Protein AF-A0A2N2WV19-F1 (afdb_monomer_lite)

Structure (mmCIF, N/CA/C/O backbone):
data_AF-A0A2N2WV19-F1
#
_entry.id   AF-A0A2N2WV19-F1
#
loop_
_atom_site.group_PDB
_atom_site.id
_atom_site.type_symbol
_atom_site.label_atom_id
_atom_site.label_alt_id
_atom_site.label_comp_id
_atom_site.label_asym_id
_atom_site.label_entity_id
_atom_site.label_seq_id
_atom_site.pdbx_PDB_ins_code
_atom_site.Cartn_x
_atom_site.Cartn_y
_atom_site.Cartn_z
_atom_site.occupancy
_atom_site.B_iso_or_equiv
_atom_site.auth_seq_id
_atom_site.auth_comp_id
_atom_site.auth_asym_id
_atom_site.auth_atom_id
_atom_site.pdbx_PDB_model_num
ATOM 1 N N . MET A 1 1 ? -31.630 -4.908 16.788 1.00 48.66 1 MET A N 1
ATOM 2 C CA . MET A 1 1 ? -31.833 -4.414 15.401 1.00 48.66 1 MET A CA 1
ATOM 3 C C . MET A 1 1 ? -30.632 -3.624 14.877 1.00 48.66 1 MET A C 1
ATOM 5 O O . MET A 1 1 ? -30.189 -3.894 13.772 1.00 48.66 1 MET A O 1
ATOM 9 N N . ILE A 1 2 ? -30.053 -2.742 15.698 1.00 48.59 2 ILE A N 1
ATOM 10 C CA . ILE A 1 2 ? -28.859 -1.924 15.419 1.00 48.59 2 ILE A CA 1
ATOM 11 C C . ILE A 1 2 ? -27.688 -2.784 14.890 1.00 48.59 2 ILE A C 1
ATOM 13 O O . ILE A 1 2 ? -27.324 -2.622 13.733 1.00 48.59 2 ILE A O 1
ATOM 17 N N . ALA A 1 3 ? -27.199 -3.791 15.627 1.00 48.53 3 ALA A N 1
ATOM 18 C CA . ALA A 1 3 ? -26.033 -4.616 15.247 1.00 48.53 3 ALA A CA 1
ATOM 19 C C . ALA A 1 3 ? -26.059 -5.240 13.825 1.00 48.53 3 ALA A C 1
ATOM 21 O O . ALA A 1 3 ? -25.035 -5.237 13.140 1.00 48.53 3 ALA A O 1
ATOM 22 N N . LYS A 1 4 ? -27.224 -5.702 13.337 1.00 50.09 4 LYS A N 1
ATOM 23 C CA . LYS A 1 4 ? -27.374 -6.300 11.990 1.00 50.09 4 LYS A CA 1
ATOM 24 C C . LYS A 1 4 ? -27.098 -5.298 10.864 1.00 50.09 4 LYS A C 1
ATOM 26 O O . LYS A 1 4 ? -26.555 -5.671 9.829 1.00 50.09 4 LYS A O 1
ATOM 31 N N . THR A 1 5 ? -27.434 -4.026 11.066 1.00 57.31 5 THR A N 1
ATOM 32 C CA . THR A 1 5 ? -27.212 -2.965 10.074 1.00 57.31 5 THR A CA 1
ATOM 33 C C . THR A 1 5 ? -25.723 -2.634 9.927 1.00 57.31 5 THR A C 1
ATOM 35 O O . THR A 1 5 ? -25.271 -2.335 8.825 1.00 57.31 5 THR A O 1
ATOM 38 N N . TYR A 1 6 ? -24.936 -2.737 11.004 1.00 54.69 6 TYR A N 1
ATOM 39 C CA . TYR A 1 6 ? -23.496 -2.432 10.980 1.00 54.69 6 TYR A CA 1
ATOM 40 C C . TYR A 1 6 ? -22.671 -3.556 10.379 1.00 54.69 6 TYR A C 1
ATOM 42 O O . TYR A 1 6 ? -21.766 -3.274 9.600 1.00 54.69 6 TYR A O 1
ATOM 50 N N . GLN A 1 7 ? -23.020 -4.810 10.674 1.00 57.91 7 GLN A N 1
ATOM 51 C CA . GLN A 1 7 ? -22.410 -5.956 10.008 1.00 57.91 7 GLN A CA 1
ATOM 52 C C . GLN A 1 7 ? -22.615 -5.847 8.492 1.00 57.91 7 GLN A C 1
ATOM 54 O O . GLN A 1 7 ? -21.654 -5.938 7.742 1.00 57.91 7 GLN A O 1
ATOM 59 N N . ARG A 1 8 ? -23.825 -5.477 8.047 1.00 63.06 8 ARG A N 1
ATOM 60 C CA . ARG A 1 8 ? -24.121 -5.204 6.631 1.00 63.06 8 ARG A CA 1
ATOM 61 C C . ARG A 1 8 ? -23.246 -4.106 6.018 1.00 63.06 8 ARG A C 1
ATOM 63 O O . ARG A 1 8 ? -22.812 -4.259 4.885 1.00 63.06 8 ARG A O 1
ATOM 70 N N . ARG A 1 9 ? -22.981 -3.013 6.746 1.00 64.69 9 ARG A N 1
ATOM 71 C CA . ARG A 1 9 ? -22.131 -1.902 6.271 1.00 64.69 9 ARG A CA 1
ATOM 72 C C . ARG A 1 9 ? -20.655 -2.288 6.195 1.00 64.69 9 ARG A C 1
ATOM 74 O O . ARG A 1 9 ? -20.008 -1.960 5.211 1.00 64.69 9 ARG A O 1
ATOM 81 N N . ALA A 1 10 ? -20.139 -2.994 7.199 1.00 59.91 10 ALA A N 1
ATOM 82 C CA . ALA A 1 10 ? -18.764 -3.488 7.191 1.00 59.91 10 ALA A CA 1
ATOM 83 C C . ALA A 1 10 ? -18.551 -4.514 6.070 1.00 59.91 10 ALA A C 1
ATOM 85 O O . ALA A 1 10 ? -17.578 -4.405 5.334 1.00 59.91 10 ALA A O 1
ATOM 86 N N . THR A 1 11 ? -19.496 -5.444 5.883 1.00 67.50 11 THR A N 1
ATOM 87 C CA . THR A 1 11 ? -19.479 -6.385 4.758 1.00 67.50 11 THR A CA 1
ATOM 88 C C . THR A 1 11 ? -19.551 -5.645 3.428 1.00 67.50 11 THR A C 1
ATOM 90 O O . THR A 1 11 ? -18.735 -5.924 2.570 1.00 67.50 11 THR A O 1
ATOM 93 N N . LEU A 1 12 ? -20.431 -4.648 3.271 1.00 70.38 12 LEU A N 1
ATOM 94 C CA . LEU A 1 12 ? -20.497 -3.831 2.052 1.00 70.38 12 LEU A CA 1
ATOM 95 C C . LEU A 1 12 ? -19.173 -3.131 1.739 1.00 70.38 12 LEU A C 1
ATOM 97 O O . LEU A 1 12 ? -18.757 -3.152 0.589 1.00 70.38 12 LEU A O 1
ATOM 101 N N . ILE A 1 13 ? -18.507 -2.546 2.740 1.00 72.50 13 ILE A N 1
ATOM 102 C CA . ILE A 1 13 ? -17.185 -1.928 2.562 1.00 72.50 13 ILE A CA 1
ATOM 103 C C . ILE A 1 13 ? -16.167 -2.986 2.132 1.00 72.50 13 ILE A C 1
ATOM 105 O O . ILE A 1 13 ? -15.448 -2.770 1.167 1.00 72.50 13 ILE A O 1
ATOM 109 N N . PHE A 1 14 ? -16.134 -4.143 2.796 1.00 70.19 14 PHE A N 1
ATOM 110 C CA . PHE A 1 14 ? -15.210 -5.226 2.451 1.00 70.19 14 PHE A CA 1
ATOM 111 C C . PHE A 1 14 ? -15.458 -5.775 1.040 1.00 70.19 14 PHE A C 1
ATOM 113 O O . PHE A 1 14 ? -14.514 -6.003 0.295 1.00 70.19 14 PHE A O 1
ATOM 120 N N . THR A 1 15 ? -16.722 -5.942 0.650 1.00 71.38 15 THR A N 1
ATOM 121 C CA . THR A 1 15 ? -17.120 -6.388 -0.688 1.00 71.38 15 THR A CA 1
ATOM 122 C C . THR A 1 15 ? -16.806 -5.334 -1.746 1.00 71.38 15 THR A C 1
ATOM 124 O O . THR A 1 15 ? -16.356 -5.693 -2.825 1.00 71.38 15 THR A O 1
ATOM 127 N N . LEU A 1 16 ? -16.983 -4.043 -1.445 1.00 77.00 16 LEU A N 1
ATOM 128 C CA . LEU A 1 16 ? -16.570 -2.949 -2.328 1.00 77.00 16 LEU A CA 1
ATOM 129 C C . LEU A 1 16 ? -15.055 -2.921 -2.506 1.00 77.00 16 LEU A C 1
ATOM 131 O O . LEU A 1 16 ? -14.587 -2.801 -3.627 1.00 77.00 16 LEU A O 1
ATOM 135 N N . LEU A 1 17 ? -14.294 -3.074 -1.424 1.00 71.00 17 LEU A N 1
ATOM 136 C CA . LEU A 1 17 ? -12.835 -3.105 -1.475 1.00 71.00 17 LEU A CA 1
ATOM 137 C C . LEU A 1 17 ? -12.318 -4.316 -2.252 1.00 71.00 17 LEU A C 1
ATOM 139 O O . LEU A 1 17 ? -11.493 -4.151 -3.142 1.00 71.00 17 LEU A O 1
ATOM 143 N N . ALA A 1 18 ? -12.851 -5.508 -1.980 1.00 70.38 18 ALA A N 1
ATOM 144 C CA . ALA A 1 18 ? -12.550 -6.703 -2.760 1.00 70.38 18 ALA A CA 1
ATOM 145 C C . ALA A 1 18 ? -12.960 -6.527 -4.230 1.00 70.38 18 ALA A C 1
ATOM 147 O O . ALA A 1 18 ? -12.224 -6.923 -5.123 1.00 70.38 18 ALA A O 1
ATOM 148 N N . GLY A 1 19 ? -14.099 -5.881 -4.489 1.00 72.62 19 GLY A N 1
ATOM 149 C CA . GLY A 1 19 ? -14.555 -5.540 -5.831 1.00 72.62 19 GLY A CA 1
ATOM 150 C C . GLY A 1 19 ? -13.617 -4.574 -6.552 1.00 72.62 19 GLY A C 1
ATOM 151 O O . GLY A 1 19 ? -13.365 -4.775 -7.728 1.00 72.62 19 GLY A O 1
ATOM 152 N N . VAL A 1 20 ? -13.056 -3.575 -5.863 1.00 73.44 20 VAL A N 1
ATOM 153 C CA . VAL A 1 20 ? -12.057 -2.650 -6.427 1.00 73.44 20 VAL A CA 1
ATOM 154 C C . VAL A 1 20 ? -10.748 -3.375 -6.729 1.00 73.44 20 VAL A C 1
ATOM 156 O O . VAL A 1 20 ? -10.194 -3.174 -7.804 1.00 73.44 20 VAL A O 1
ATOM 159 N N . VAL A 1 21 ? -10.280 -4.245 -5.828 1.00 69.06 21 VAL A N 1
ATOM 160 C CA . VAL A 1 21 ? -9.078 -5.071 -6.045 1.00 69.06 21 VAL A CA 1
ATOM 161 C C . VAL A 1 21 ? -9.272 -5.993 -7.247 1.00 69.06 21 VAL A C 1
ATOM 163 O O . VAL A 1 21 ? -8.461 -5.983 -8.166 1.00 69.06 21 VAL A O 1
ATOM 166 N N . LEU A 1 22 ? -10.384 -6.733 -7.293 1.00 67.94 22 LEU A N 1
ATOM 167 C CA . LEU A 1 22 ? -10.698 -7.634 -8.403 1.00 67.94 22 LEU A CA 1
ATOM 168 C C . LEU A 1 22 ? -10.914 -6.864 -9.710 1.00 67.94 22 LEU A C 1
ATOM 170 O O . LEU A 1 22 ? -10.405 -7.269 -10.748 1.00 67.94 22 LEU A O 1
ATOM 174 N N . TYR A 1 23 ? -11.628 -5.738 -9.676 1.00 71.75 23 TYR A N 1
ATOM 175 C CA . TYR A 1 23 ? -11.808 -4.884 -10.846 1.00 71.75 23 TYR A CA 1
ATOM 176 C C . TYR A 1 23 ? -10.461 -4.391 -11.373 1.00 71.75 23 TYR A C 1
ATOM 178 O O . TYR A 1 23 ? -10.196 -4.535 -12.557 1.00 71.75 23 TYR A O 1
ATOM 186 N N . ASN A 1 24 ? -9.571 -3.891 -10.516 1.00 65.94 24 ASN A N 1
ATOM 187 C CA . ASN A 1 24 ? -8.245 -3.469 -10.962 1.00 65.94 24 ASN A CA 1
ATOM 188 C C . ASN A 1 24 ? -7.419 -4.636 -11.512 1.00 65.94 24 ASN A C 1
ATOM 190 O O . ASN A 1 24 ? -6.811 -4.483 -12.565 1.00 65.94 24 ASN A O 1
ATOM 194 N N . HIS A 1 25 ? -7.459 -5.804 -10.865 1.00 64.06 25 HIS A N 1
ATOM 195 C CA . HIS A 1 25 ? -6.737 -6.993 -11.320 1.00 64.06 25 HIS A CA 1
ATOM 196 C C . HIS A 1 25 ? -7.201 -7.483 -12.704 1.00 64.06 25 HIS A C 1
ATOM 198 O O . HIS A 1 25 ? -6.380 -7.921 -13.505 1.00 64.06 25 HIS A O 1
ATOM 204 N N . PHE A 1 26 ? -8.502 -7.392 -13.013 1.00 63.09 26 PHE A N 1
ATOM 205 C CA . PHE A 1 26 ? -9.060 -7.919 -14.266 1.00 63.09 26 PHE A CA 1
ATOM 206 C C . PHE A 1 26 ? -9.277 -6.878 -15.376 1.00 63.09 26 PHE A C 1
ATOM 208 O O . PHE A 1 26 ? -9.245 -7.250 -16.546 1.00 63.09 26 PHE A O 1
ATOM 215 N N . PHE A 1 27 ? -9.523 -5.603 -15.054 1.00 60.81 27 PHE A N 1
ATOM 216 C CA . PHE A 1 27 ? -9.848 -4.567 -16.049 1.00 60.81 27 PHE A CA 1
ATOM 217 C C . PHE A 1 27 ? -8.674 -3.652 -16.414 1.00 60.81 27 PHE A C 1
ATOM 219 O O . PHE A 1 27 ? -8.654 -3.131 -17.528 1.00 60.81 27 PHE A O 1
ATOM 226 N N . PHE A 1 28 ? -7.688 -3.455 -15.534 1.00 60.88 28 PHE A N 1
ATOM 227 C CA . PHE A 1 28 ? -6.503 -2.641 -15.835 1.00 60.88 28 PHE A CA 1
ATOM 228 C C . PHE A 1 28 ? -5.345 -3.515 -16.337 1.00 60.88 28 PHE A C 1
ATOM 230 O O . PHE A 1 28 ? -4.281 -3.555 -15.738 1.00 60.88 28 PHE A O 1
ATOM 237 N N . ASN A 1 29 ? -5.569 -4.198 -17.461 1.00 54.22 29 ASN A N 1
ATOM 238 C CA . ASN A 1 29 ? -4.541 -4.867 -18.264 1.00 54.22 29 ASN A CA 1
ATOM 239 C C . ASN A 1 29 ? -4.801 -4.549 -19.752 1.00 54.22 29 ASN A C 1
ATOM 241 O O . ASN A 1 29 ? -5.344 -5.386 -20.476 1.00 54.22 29 ASN A O 1
ATOM 245 N N . PRO A 1 30 ? -4.519 -3.322 -20.230 1.00 56.25 30 PRO A N 1
ATOM 246 C CA . PRO A 1 30 ? -4.488 -3.056 -21.651 1.00 56.25 30 PRO A CA 1
ATOM 247 C C . PRO A 1 30 ? -3.442 -3.981 -22.287 1.00 56.25 30 PRO A C 1
ATOM 249 O O . PRO A 1 30 ? -2.423 -4.288 -21.659 1.00 56.25 30 PRO A O 1
ATOM 252 N N . PRO A 1 31 ? -3.693 -4.462 -23.513 1.00 55.47 31 PRO A N 1
ATOM 253 C CA . PRO A 1 31 ? -2.679 -5.192 -24.253 1.00 55.47 31 PRO A CA 1
ATOM 254 C C . PRO A 1 31 ? -1.418 -4.322 -24.358 1.00 55.47 31 PRO A C 1
ATOM 256 O O . PRO A 1 31 ? -1.553 -3.104 -24.514 1.00 55.47 31 PRO A O 1
ATOM 259 N N . PRO A 1 32 ? -0.219 -4.921 -24.258 1.00 54.75 32 PRO A N 1
ATOM 260 C CA . PRO A 1 32 ? 1.027 -4.173 -24.320 1.00 54.75 32 PRO A CA 1
ATOM 261 C C . PRO A 1 32 ? 1.045 -3.336 -25.599 1.00 54.75 32 PRO A C 1
ATOM 263 O O . PRO A 1 32 ? 0.813 -3.860 -26.694 1.00 54.75 32 PRO A O 1
ATOM 266 N N . GLU A 1 33 ? 1.276 -2.028 -25.465 1.00 59.94 33 GLU A N 1
ATOM 267 C CA . GLU A 1 33 ? 1.506 -1.192 -26.638 1.00 59.94 33 GLU A CA 1
ATOM 268 C C . GLU A 1 33 ? 2.755 -1.708 -27.369 1.00 59.94 33 GLU A C 1
ATOM 270 O O . GLU A 1 33 ? 3.712 -2.147 -26.716 1.00 59.94 33 GLU A O 1
ATOM 275 N N . PRO A 1 34 ? 2.768 -1.692 -28.715 1.00 54.00 34 PRO A N 1
ATOM 276 C CA . PRO A 1 34 ? 3.937 -2.092 -29.481 1.00 54.00 34 PRO A CA 1
ATOM 277 C C . PRO A 1 34 ? 5.098 -1.172 -29.108 1.00 54.00 34 PRO A C 1
ATOM 279 O O . PRO A 1 34 ? 5.164 -0.010 -29.507 1.00 54.00 34 PRO A O 1
ATOM 282 N N . SER A 1 35 ? 5.995 -1.706 -28.296 1.00 61.75 35 SER A N 1
ATOM 283 C CA . SER A 1 35 ? 7.161 -1.017 -27.781 1.00 61.75 35 SER A CA 1
ATOM 284 C C . SER A 1 35 ? 8.391 -1.449 -28.561 1.00 61.75 35 SER A C 1
ATOM 286 O O . SER A 1 35 ? 8.491 -2.577 -29.040 1.00 61.75 35 SER A O 1
ATOM 288 N N . ILE A 1 36 ? 9.327 -0.518 -28.729 1.00 62.09 36 ILE A N 1
ATOM 289 C CA . ILE A 1 36 ? 10.619 -0.818 -29.341 1.00 62.09 36 ILE A CA 1
ATOM 290 C C . ILE A 1 36 ? 11.403 -1.654 -28.319 1.00 62.09 36 ILE A C 1
ATOM 292 O O . ILE A 1 36 ? 11.592 -1.153 -27.205 1.00 62.09 36 ILE A O 1
ATOM 296 N N . PRO A 1 37 ? 11.833 -2.883 -28.659 1.00 63.41 37 PRO A N 1
ATOM 297 C CA . PRO A 1 37 ? 12.659 -3.691 -27.773 1.00 63.41 37 PRO A CA 1
ATOM 298 C C . PRO A 1 37 ? 13.971 -2.956 -27.487 1.00 63.41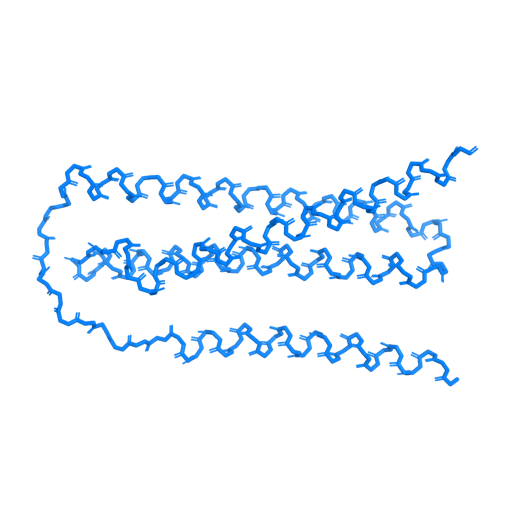 37 PRO A C 1
ATOM 300 O O . PRO A 1 37 ? 14.589 -2.372 -28.382 1.00 63.41 37 PRO A O 1
ATOM 303 N N . ILE A 1 38 ? 14.359 -2.933 -26.218 1.00 66.31 38 ILE A N 1
ATOM 304 C CA . ILE A 1 38 ? 15.532 -2.242 -25.703 1.00 66.31 38 ILE A CA 1
ATOM 305 C C . ILE A 1 38 ? 16.518 -3.309 -25.220 1.00 66.31 38 ILE A C 1
ATOM 307 O O . ILE A 1 38 ? 16.260 -3.984 -24.228 1.00 66.31 38 ILE A O 1
ATOM 311 N N . GLU A 1 39 ? 17.669 -3.422 -25.887 1.00 65.88 39 GLU A N 1
ATOM 312 C CA . GLU A 1 39 ? 18.741 -4.348 -25.481 1.00 65.88 39 GLU A CA 1
ATOM 313 C C . GLU A 1 39 ? 19.392 -3.938 -24.144 1.00 65.88 39 GLU A C 1
ATOM 315 O O . GLU A 1 39 ? 19.812 -4.794 -23.367 1.00 65.88 39 GLU A O 1
ATOM 320 N N . GLU A 1 40 ? 19.459 -2.632 -23.846 1.00 73.88 40 GLU A N 1
ATOM 321 C CA . GLU A 1 40 ? 20.020 -2.112 -22.595 1.00 73.88 40 GLU A CA 1
ATOM 322 C C . GLU A 1 40 ? 19.308 -0.832 -22.118 1.00 73.88 40 GLU A C 1
ATOM 324 O O . GLU A 1 40 ? 19.120 0.126 -22.872 1.00 73.88 40 GLU A O 1
ATOM 329 N N . LEU A 1 41 ? 18.930 -0.793 -20.835 1.00 77.75 41 LEU A N 1
ATOM 330 C CA . LEU A 1 41 ? 18.349 0.399 -20.213 1.00 77.75 41 LEU A CA 1
ATOM 331 C C . LEU A 1 41 ? 19.363 1.546 -20.205 1.00 77.75 41 LEU A C 1
ATOM 333 O O . LEU A 1 41 ? 20.475 1.404 -19.690 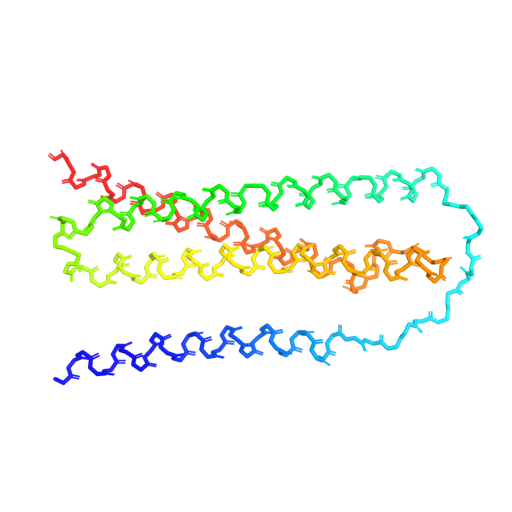1.00 77.75 41 LEU A O 1
ATOM 337 N N . ASN A 1 42 ? 18.954 2.728 -20.666 1.00 84.69 42 ASN A N 1
ATOM 338 C CA . ASN A 1 42 ? 19.792 3.913 -20.518 1.00 84.69 42 ASN A CA 1
ATOM 339 C C . ASN A 1 42 ? 19.937 4.315 -19.031 1.00 84.69 42 ASN A C 1
ATOM 341 O O . ASN A 1 42 ? 19.180 3.880 -18.158 1.00 84.69 42 ASN A O 1
ATOM 345 N N . SER A 1 43 ? 20.907 5.179 -18.721 1.00 85.69 43 SER A N 1
ATOM 346 C CA . SER A 1 43 ? 21.202 5.585 -17.337 1.00 85.69 43 SER A CA 1
ATOM 347 C C . SER A 1 43 ? 20.012 6.227 -16.609 1.00 85.69 43 SER A C 1
ATOM 349 O O . SER A 1 43 ? 19.845 6.012 -15.408 1.00 85.69 43 SER A O 1
ATOM 351 N N . LEU A 1 44 ? 19.160 6.972 -17.323 1.00 84.88 44 LEU A N 1
ATOM 352 C CA . LEU A 1 44 ? 17.955 7.592 -16.763 1.00 84.88 44 LEU A CA 1
ATOM 353 C C . LEU A 1 44 ? 16.878 6.548 -16.449 1.00 84.88 44 LEU A C 1
ATOM 355 O O . LEU A 1 44 ? 16.270 6.598 -15.383 1.00 84.88 44 LEU A O 1
ATOM 359 N N . GLN A 1 45 ? 16.668 5.585 -17.346 1.00 84.44 45 GLN A N 1
ATOM 360 C CA . GLN A 1 45 ? 15.730 4.478 -17.167 1.00 84.44 45 GLN A CA 1
ATOM 361 C C . GLN A 1 45 ? 16.147 3.584 -16.002 1.00 84.44 45 GLN A C 1
ATOM 363 O O . GLN A 1 45 ? 15.319 3.250 -15.159 1.00 84.44 45 GLN A O 1
ATOM 368 N N . LYS A 1 46 ? 17.441 3.267 -15.902 1.00 87.56 46 LYS A N 1
ATOM 369 C CA . LYS A 1 46 ? 17.994 2.518 -14.772 1.00 87.56 46 LYS A CA 1
ATOM 370 C C . LYS A 1 46 ? 17.788 3.260 -13.449 1.00 87.56 46 LYS A C 1
ATOM 372 O O . LYS A 1 46 ? 17.291 2.674 -12.495 1.00 87.56 46 LYS A O 1
ATOM 377 N N . GLY A 1 47 ? 18.078 4.564 -13.414 1.00 87.12 47 GLY A N 1
ATOM 378 C CA . GLY A 1 47 ? 17.831 5.393 -12.231 1.00 87.12 47 GLY A CA 1
ATOM 379 C C . GLY A 1 47 ? 16.351 5.461 -11.836 1.00 87.12 47 GLY A C 1
ATOM 380 O O . GLY A 1 47 ? 16.026 5.407 -10.650 1.00 87.12 47 GLY A O 1
ATOM 381 N N . ALA A 1 48 ? 15.445 5.532 -12.815 1.00 87.38 48 ALA A N 1
ATOM 382 C CA . ALA A 1 48 ? 14.007 5.480 -12.571 1.00 87.38 48 ALA A CA 1
ATOM 383 C C . ALA A 1 48 ? 13.583 4.123 -11.990 1.00 87.38 48 ALA A C 1
ATOM 385 O O . ALA A 1 48 ? 12.914 4.095 -10.959 1.00 87.38 48 ALA A O 1
ATOM 386 N N . LEU A 1 49 ? 14.018 3.010 -12.590 1.00 90.44 49 LEU A N 1
ATOM 387 C CA . LEU A 1 49 ? 13.741 1.660 -12.097 1.00 90.44 49 LEU A CA 1
ATOM 388 C C . LEU A 1 49 ? 14.232 1.472 -10.654 1.00 90.44 49 LEU A C 1
ATOM 390 O O . LEU A 1 49 ? 13.462 1.039 -9.795 1.00 90.44 49 LEU A O 1
ATOM 394 N N . ASP A 1 50 ? 15.479 1.852 -10.371 1.00 92.12 50 ASP A N 1
ATOM 395 C CA . ASP A 1 50 ? 16.074 1.758 -9.036 1.00 92.12 50 ASP A CA 1
ATOM 396 C C . ASP A 1 50 ? 15.286 2.592 -8.014 1.00 92.12 50 ASP A C 1
ATOM 398 O O . ASP A 1 50 ? 14.959 2.110 -6.925 1.00 92.12 50 ASP A O 1
ATOM 402 N N . GLY A 1 51 ? 14.916 3.827 -8.373 1.00 90.75 51 GLY A N 1
ATOM 403 C CA . GLY A 1 51 ? 14.112 4.707 -7.524 1.00 90.75 51 GLY A CA 1
ATOM 404 C C . GLY A 1 51 ? 12.721 4.140 -7.232 1.00 90.75 51 GLY A C 1
ATOM 405 O O . GLY A 1 51 ? 12.270 4.148 -6.084 1.00 90.75 51 GLY A O 1
ATOM 406 N N . MET A 1 52 ? 12.055 3.590 -8.248 1.00 91.50 52 MET A N 1
ATOM 407 C CA . MET A 1 52 ? 10.746 2.953 -8.109 1.00 91.50 52 MET A CA 1
ATOM 408 C C . MET A 1 52 ? 10.803 1.709 -7.223 1.00 91.50 52 MET A C 1
ATOM 410 O O . MET A 1 52 ? 9.979 1.557 -6.318 1.00 91.50 52 MET A O 1
ATOM 414 N N . GLN A 1 53 ? 11.802 0.846 -7.424 1.00 92.19 53 GLN A N 1
ATOM 415 C CA . GLN A 1 53 ? 12.006 -0.335 -6.589 1.00 92.19 53 GLN A CA 1
ATOM 416 C C . GLN A 1 53 ? 12.332 0.041 -5.143 1.00 92.19 53 GLN A C 1
ATOM 418 O O . GLN A 1 53 ? 11.787 -0.562 -4.218 1.00 92.19 53 GLN A O 1
ATOM 423 N N . ALA A 1 54 ? 13.202 1.031 -4.929 1.00 93.62 54 ALA A N 1
ATOM 424 C CA . ALA A 1 54 ? 13.555 1.504 -3.595 1.00 93.62 54 ALA A CA 1
ATOM 425 C C . ALA A 1 54 ? 12.329 2.060 -2.858 1.00 93.62 54 ALA A C 1
ATOM 427 O O . ALA A 1 54 ? 12.077 1.691 -1.708 1.00 93.62 54 ALA A O 1
ATOM 428 N N . MET A 1 55 ? 11.525 2.887 -3.533 1.00 93.12 55 MET A N 1
ATOM 429 C CA . MET A 1 55 ? 10.304 3.446 -2.959 1.00 93.12 55 MET A CA 1
ATOM 430 C C . MET A 1 55 ? 9.271 2.358 -2.650 1.00 93.12 55 MET A C 1
ATOM 432 O O . MET A 1 55 ? 8.720 2.344 -1.550 1.00 93.12 55 MET A O 1
ATOM 436 N N . SER A 1 56 ? 9.045 1.419 -3.573 1.00 93.50 56 SER A N 1
ATOM 437 C CA . SER A 1 56 ? 8.102 0.317 -3.358 1.00 93.50 56 SER A CA 1
ATOM 438 C C . SER A 1 56 ? 8.533 -0.574 -2.191 1.00 93.50 56 SER A C 1
ATOM 440 O O . SER A 1 56 ? 7.732 -0.851 -1.299 1.00 93.50 56 SER A O 1
ATOM 442 N N . LYS A 1 57 ? 9.820 -0.945 -2.108 1.00 93.88 57 LYS A N 1
ATOM 443 C CA . LYS A 1 57 ? 10.371 -1.714 -0.977 1.00 93.88 57 LYS A CA 1
ATOM 444 C C . LYS A 1 57 ? 10.181 -0.987 0.354 1.00 93.88 57 LYS A C 1
ATOM 446 O O . LYS A 1 57 ? 9.787 -1.611 1.342 1.00 93.88 57 LYS A O 1
ATOM 451 N N . LEU A 1 58 ? 10.429 0.323 0.387 1.00 95.88 58 LEU A N 1
ATOM 452 C CA . LEU A 1 58 ? 10.218 1.139 1.580 1.00 95.88 58 LEU A CA 1
ATOM 453 C C . LEU A 1 58 ? 8.738 1.150 1.988 1.00 95.88 58 LEU A C 1
ATOM 455 O O . LEU A 1 58 ? 8.423 0.871 3.143 1.00 95.88 58 LEU A O 1
ATOM 459 N N . LEU A 1 59 ? 7.827 1.420 1.049 1.00 94.62 59 LEU A N 1
ATOM 460 C CA . LEU A 1 59 ? 6.386 1.461 1.310 1.00 94.62 59 LEU A CA 1
ATOM 461 C C . LEU A 1 59 ? 5.834 0.096 1.732 1.00 94.62 59 LEU A C 1
ATOM 463 O O . LEU A 1 59 ? 5.024 0.038 2.656 1.00 94.62 59 LEU A O 1
ATOM 467 N N . LEU A 1 60 ? 6.300 -1.003 1.133 1.00 94.88 60 LEU A N 1
ATOM 468 C CA . LEU A 1 60 ? 5.966 -2.367 1.557 1.00 94.88 60 LEU A CA 1
ATOM 469 C C . LEU A 1 60 ? 6.438 -2.642 2.986 1.00 94.88 60 LEU A C 1
ATOM 471 O O . LEU A 1 60 ? 5.672 -3.152 3.805 1.00 94.88 60 LEU A O 1
ATOM 475 N N . THR A 1 61 ? 7.670 -2.249 3.311 1.00 96.19 61 THR A N 1
ATOM 476 C CA . THR A 1 61 ? 8.238 -2.410 4.657 1.00 96.19 61 THR A CA 1
ATOM 477 C C . THR A 1 61 ? 7.424 -1.631 5.688 1.00 96.19 61 THR A C 1
ATOM 479 O O . THR A 1 61 ? 7.001 -2.189 6.702 1.00 96.19 61 THR A O 1
ATOM 482 N N . LEU A 1 62 ? 7.137 -0.356 5.413 1.00 95.62 62 LEU A N 1
ATOM 483 C CA . LEU A 1 62 ? 6.353 0.500 6.303 1.00 95.62 62 LEU A CA 1
ATOM 484 C C . LEU A 1 62 ? 4.904 0.022 6.436 1.00 95.62 62 LEU A C 1
ATOM 486 O O . LEU A 1 62 ? 4.358 0.028 7.537 1.00 95.62 62 LEU A O 1
ATOM 490 N N . SER A 1 63 ? 4.286 -0.434 5.345 1.00 95.06 63 SER A N 1
ATOM 491 C CA . SER A 1 63 ? 2.931 -0.994 5.374 1.00 95.06 63 SER A CA 1
ATOM 492 C C . SER A 1 63 ? 2.888 -2.279 6.203 1.00 95.06 63 SER A C 1
ATOM 494 O O . SER A 1 63 ? 1.995 -2.452 7.026 1.00 95.06 63 SER A O 1
ATOM 496 N N . THR A 1 64 ? 3.893 -3.145 6.076 1.00 93.62 64 THR A N 1
ATOM 497 C CA . THR A 1 64 ? 4.008 -4.366 6.889 1.00 93.62 64 THR A CA 1
ATOM 498 C C . THR A 1 64 ? 4.201 -4.035 8.371 1.00 93.62 64 THR A C 1
ATOM 500 O O . THR A 1 64 ? 3.542 -4.619 9.232 1.00 93.62 64 THR A O 1
ATOM 503 N N . ALA A 1 65 ? 5.044 -3.047 8.686 1.00 94.06 65 ALA A N 1
ATOM 504 C CA . ALA A 1 65 ? 5.217 -2.561 10.053 1.00 94.06 65 ALA A CA 1
ATOM 505 C C . ALA A 1 65 ? 3.908 -1.989 10.627 1.00 94.06 65 ALA A C 1
ATOM 507 O O . ALA A 1 65 ? 3.553 -2.275 11.773 1.00 94.06 65 ALA A O 1
ATOM 508 N N . LEU A 1 66 ? 3.153 -1.238 9.820 1.00 93.06 66 LEU A N 1
ATOM 509 C CA . LEU A 1 66 ? 1.845 -0.708 10.197 1.00 93.06 66 LEU A CA 1
ATOM 510 C C . LEU A 1 66 ? 0.825 -1.828 10.444 1.00 93.06 66 LEU A C 1
ATOM 512 O O . LEU A 1 66 ? 0.062 -1.760 11.407 1.00 93.06 66 LEU A O 1
ATOM 516 N N . PHE A 1 67 ? 0.858 -2.893 9.640 1.00 91.50 67 PHE A N 1
ATOM 517 C CA . PHE A 1 67 ? 0.044 -4.088 9.856 1.00 91.50 67 PHE A CA 1
ATOM 518 C C . PHE A 1 67 ? 0.365 -4.763 11.197 1.00 91.50 67 PHE A C 1
ATOM 520 O O . PHE A 1 67 ? -0.540 -5.087 11.969 1.00 91.50 67 PHE A O 1
ATOM 527 N N . GLY A 1 68 ? 1.654 -4.886 11.532 1.00 90.25 68 GLY A N 1
ATOM 528 C CA . GLY A 1 68 ? 2.102 -5.361 12.843 1.00 90.25 68 GLY A CA 1
ATOM 529 C C . GLY A 1 68 ? 1.622 -4.472 13.996 1.00 90.25 68 GLY A C 1
ATOM 530 O O . GLY A 1 68 ? 1.120 -4.976 15.003 1.00 90.25 68 GLY A O 1
ATOM 531 N N . PHE A 1 69 ? 1.698 -3.147 13.836 1.00 89.12 69 PHE A N 1
ATOM 532 C CA . PHE A 1 69 ? 1.166 -2.189 14.809 1.00 89.12 69 PHE A CA 1
ATOM 533 C C . PHE A 1 69 ? -0.343 -2.366 15.025 1.00 89.12 69 PHE A C 1
ATOM 535 O O . PHE A 1 69 ? -0.793 -2.401 16.171 1.00 89.12 69 PHE A O 1
ATOM 542 N N . ILE A 1 70 ? -1.122 -2.541 13.952 1.00 89.19 70 ILE A N 1
ATOM 543 C CA . ILE A 1 70 ? -2.559 -2.824 14.049 1.00 89.19 70 ILE A CA 1
ATOM 544 C C . ILE A 1 70 ? -2.799 -4.099 14.867 1.00 89.19 70 ILE A C 1
ATOM 546 O O . ILE A 1 70 ? -3.622 -4.086 15.783 1.00 89.19 70 ILE A O 1
ATOM 550 N N . GLY A 1 71 ? -2.053 -5.173 14.587 1.00 86.50 71 GLY A N 1
ATOM 551 C CA . GLY A 1 71 ? -2.140 -6.428 15.336 1.00 86.50 71 GLY A CA 1
ATOM 552 C C . GLY A 1 71 ? -1.873 -6.243 16.832 1.00 86.50 71 GLY A C 1
ATOM 553 O O . GLY A 1 71 ? -2.643 -6.724 17.663 1.00 86.50 71 GLY A O 1
ATOM 554 N N . LEU A 1 72 ? -0.840 -5.471 17.187 1.00 85.81 72 LEU A N 1
ATOM 555 C CA . LEU A 1 72 ? -0.526 -5.139 18.581 1.00 85.81 72 LEU A CA 1
ATOM 556 C C . LEU A 1 72 ? -1.641 -4.341 19.262 1.00 85.81 72 LEU A C 1
ATOM 558 O O . LEU A 1 72 ? -1.957 -4.610 20.423 1.00 85.81 72 LEU A O 1
ATOM 562 N N . VAL A 1 73 ? -2.231 -3.364 18.570 1.00 82.50 73 VAL A N 1
ATOM 563 C CA . VAL A 1 73 ? -3.333 -2.560 19.112 1.00 82.50 73 VAL A CA 1
ATOM 564 C C . VAL A 1 73 ? -4.560 -3.431 19.353 1.00 82.50 73 VAL A C 1
ATOM 566 O O . VAL A 1 73 ? -5.111 -3.393 20.450 1.00 82.50 73 VAL A O 1
ATOM 569 N N . VAL A 1 74 ? -4.944 -4.261 18.380 1.00 82.50 74 VAL A N 1
ATOM 570 C CA . VAL A 1 74 ? -6.083 -5.183 18.502 1.00 82.50 74 VAL A CA 1
ATOM 571 C C . VAL A 1 74 ? -5.867 -6.175 19.646 1.00 82.50 74 VAL A C 1
ATOM 573 O O . VAL A 1 74 ? -6.768 -6.364 20.460 1.00 82.50 74 VAL A O 1
ATOM 576 N N . PHE A 1 75 ? -4.670 -6.757 19.758 1.00 81.19 75 PHE A N 1
ATOM 577 C CA . PHE A 1 75 ? -4.343 -7.715 20.814 1.00 81.19 75 PHE A CA 1
ATOM 578 C C . PHE A 1 75 ? -4.314 -7.068 22.206 1.00 81.19 75 PHE A C 1
ATOM 580 O O . PHE A 1 75 ? -4.879 -7.602 23.152 1.00 81.19 75 PHE A O 1
ATOM 587 N N . LYS A 1 76 ? -3.704 -5.885 22.362 1.00 73.50 76 LYS A N 1
ATOM 588 C CA . LYS A 1 76 ? -3.688 -5.186 23.661 1.00 73.50 76 LYS A CA 1
ATOM 589 C C . LYS A 1 76 ? -5.062 -4.648 24.060 1.00 73.50 76 LYS A C 1
ATOM 591 O O . LYS A 1 76 ? -5.354 -4.555 25.250 1.00 73.50 76 LYS A O 1
ATOM 596 N N . GLN A 1 77 ? -5.898 -4.282 23.090 1.00 67.25 77 GLN A N 1
ATOM 597 C CA . GLN A 1 77 ? -7.247 -3.780 23.339 1.00 67.25 77 GLN A CA 1
ATOM 598 C C . GLN A 1 77 ? -8.302 -4.879 23.458 1.00 67.25 77 GLN A C 1
ATOM 600 O O . GLN A 1 77 ? -9.415 -4.548 23.836 1.00 67.25 77 GLN A O 1
ATOM 605 N N . SER A 1 78 ? -8.001 -6.165 23.240 1.00 53.62 78 SER A N 1
ATOM 606 C CA . SER A 1 78 ? -8.964 -7.239 23.543 1.00 53.62 78 SER A CA 1
ATOM 607 C C . SER A 1 78 ? -9.297 -7.344 25.041 1.00 53.62 78 SER A C 1
ATOM 609 O O . SER A 1 78 ? -10.292 -7.967 25.392 1.00 53.62 78 SER A O 1
ATOM 611 N N . ASN A 1 79 ? -8.501 -6.701 25.909 1.00 49.12 79 ASN A N 1
ATOM 612 C CA . ASN A 1 79 ? -8.756 -6.542 27.348 1.00 49.12 79 ASN A CA 1
ATOM 613 C C . ASN A 1 79 ? -9.480 -5.230 27.716 1.00 49.12 79 ASN A C 1
ATOM 615 O O . ASN A 1 79 ? -9.883 -5.058 28.862 1.00 49.12 79 ASN A O 1
ATOM 619 N N . PHE A 1 80 ? -9.628 -4.294 26.774 1.00 49.12 80 PHE A N 1
ATOM 620 C CA . PHE A 1 80 ? -10.407 -3.068 26.943 1.00 49.12 80 PHE A CA 1
ATOM 621 C C . PHE A 1 80 ? -11.736 -3.255 26.216 1.00 49.12 80 PHE A C 1
ATOM 623 O O . PHE A 1 80 ? -11.767 -3.684 25.066 1.00 49.12 80 PHE A O 1
ATOM 630 N N . GLU A 1 81 ? -12.858 -2.922 26.845 1.00 52.16 81 GLU A N 1
ATOM 631 C CA . GLU A 1 81 ? -14.144 -2.954 26.155 1.00 52.16 81 GLU A CA 1
ATOM 632 C C . GLU A 1 81 ? -14.125 -1.978 24.966 1.00 52.16 81 GLU A C 1
ATOM 634 O O . GLU A 1 81 ? -14.356 -0.777 25.101 1.00 52.16 81 GLU A O 1
ATOM 639 N N . LEU A 1 82 ? -13.869 -2.496 23.761 1.00 57.62 82 LEU A N 1
ATOM 640 C CA . LEU A 1 82 ? -14.024 -1.790 22.488 1.00 57.62 82 LEU A CA 1
ATOM 641 C C . LEU A 1 82 ? -15.522 -1.581 22.188 1.00 57.62 82 LEU A C 1
ATOM 643 O O . LEU A 1 82 ? -16.037 -1.984 21.139 1.00 57.62 82 LEU A O 1
ATOM 647 N N . SER A 1 83 ? -16.263 -0.985 23.123 1.00 57.78 83 SER A N 1
ATOM 648 C CA . SER A 1 83 ? -17.683 -0.667 22.956 1.00 57.78 83 SER A CA 1
ATOM 649 C C . SER A 1 83 ? -17.876 0.491 21.968 1.00 57.78 83 SER A C 1
ATOM 651 O O . SER A 1 83 ? -18.919 0.598 21.321 1.00 57.78 83 SER A O 1
ATOM 653 N N . ASN A 1 84 ? -16.836 1.310 21.753 1.00 72.75 84 ASN A N 1
ATOM 654 C CA . ASN A 1 84 ? -16.887 2.436 20.831 1.00 72.75 84 ASN A CA 1
ATOM 655 C C . ASN A 1 84 ? -16.720 1.990 19.368 1.00 72.75 84 ASN A C 1
ATOM 657 O O . ASN A 1 84 ? -15.616 1.776 18.860 1.00 72.75 84 ASN A O 1
ATOM 661 N N . TYR A 1 85 ? -17.848 1.918 18.663 1.00 75.19 85 TYR A N 1
ATOM 662 C CA . TYR A 1 85 ? -17.945 1.642 17.226 1.00 75.19 85 TYR A CA 1
ATOM 663 C C . TYR A 1 85 ? -16.961 2.452 16.362 1.00 75.19 85 TYR A C 1
ATOM 665 O O . TYR A 1 85 ? -16.438 1.925 15.380 1.00 75.19 85 TYR A O 1
ATOM 673 N N . ARG A 1 86 ? -16.676 3.714 16.720 1.00 76.88 86 ARG A N 1
ATOM 674 C CA . ARG A 1 86 ? -15.773 4.571 15.933 1.00 76.88 86 ARG A CA 1
ATOM 675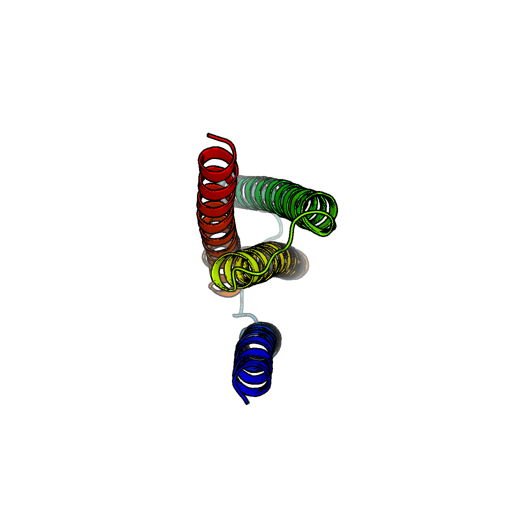 C C . ARG A 1 86 ? -14.352 4.009 15.891 1.00 76.88 86 ARG A C 1
ATOM 677 O O . ARG A 1 86 ? -13.718 4.077 14.845 1.00 76.88 86 ARG A O 1
ATOM 684 N N . VAL A 1 87 ? -13.890 3.415 16.990 1.00 80.00 87 VAL A N 1
ATOM 685 C CA . VAL A 1 87 ? -12.554 2.811 17.099 1.00 80.00 87 VAL A CA 1
ATOM 686 C C . VAL A 1 87 ? -12.470 1.542 16.251 1.00 80.00 87 VAL A C 1
ATOM 688 O O . VAL A 1 87 ? -11.530 1.377 15.480 1.00 80.00 87 VAL A O 1
ATOM 691 N N . LYS A 1 88 ? -13.500 0.687 16.301 1.00 80.25 88 LYS A N 1
ATOM 692 C CA . LYS A 1 88 ? -13.586 -0.520 15.458 1.00 80.25 88 LYS A CA 1
ATOM 693 C C . LYS A 1 88 ? -13.560 -0.186 13.966 1.00 80.25 88 LYS A C 1
ATOM 695 O O . LYS A 1 88 ? -12.851 -0.837 13.206 1.00 80.25 88 LYS A O 1
ATOM 700 N N . LEU A 1 89 ? -14.306 0.841 13.555 1.00 83.19 89 LEU A N 1
ATOM 701 C CA . LEU A 1 89 ? -14.307 1.300 12.168 1.00 83.19 89 LEU A CA 1
ATOM 702 C C . LEU A 1 89 ? -12.936 1.851 11.751 1.00 83.19 89 LEU A C 1
ATOM 704 O O . LEU A 1 89 ? -12.487 1.565 10.649 1.00 83.19 89 LEU A O 1
ATOM 708 N N . GLN A 1 90 ? -12.261 2.606 12.622 1.00 84.81 90 GLN A N 1
ATOM 709 C CA . GLN A 1 90 ? -10.912 3.110 12.344 1.00 84.81 90 GLN A CA 1
ATOM 710 C C . GLN A 1 90 ? -9.908 1.975 12.156 1.00 84.81 90 GLN A C 1
ATOM 712 O O . GLN A 1 90 ? -9.176 1.991 11.175 1.00 84.81 90 GLN A O 1
ATOM 717 N N . ILE A 1 91 ? -9.918 0.969 13.035 1.00 87.06 91 ILE A N 1
ATOM 718 C CA . ILE A 1 91 ? -9.058 -0.215 12.903 1.00 87.06 91 ILE A CA 1
ATOM 719 C C . ILE A 1 91 ? -9.341 -0.937 11.580 1.00 87.06 91 ILE A C 1
ATOM 721 O O . ILE A 1 91 ? -8.407 -1.273 10.859 1.00 87.06 91 ILE A O 1
ATOM 725 N N . LEU A 1 92 ? -10.615 -1.130 11.223 1.00 87.62 92 LEU A N 1
ATOM 726 C CA . LEU A 1 92 ? -10.988 -1.770 9.960 1.00 87.62 92 LEU A CA 1
ATOM 727 C C . LEU A 1 92 ? -10.466 -0.992 8.743 1.00 87.62 92 LEU A C 1
ATOM 729 O O . LEU A 1 92 ? -9.932 -1.596 7.818 1.00 87.62 92 LEU A O 1
ATOM 733 N N . LEU A 1 93 ? -10.599 0.338 8.751 1.00 87.31 93 LEU A N 1
ATOM 734 C CA . LEU A 1 93 ? -10.084 1.193 7.681 1.00 87.31 93 LEU A CA 1
ATOM 735 C C . LEU A 1 93 ? -8.553 1.155 7.620 1.00 87.31 93 LEU A C 1
ATOM 737 O O . LEU A 1 93 ? -8.004 1.068 6.529 1.00 87.31 93 LEU A O 1
ATOM 741 N N . MET A 1 94 ? -7.866 1.148 8.766 1.00 90.50 94 MET A N 1
ATOM 742 C CA . MET A 1 94 ? -6.410 0.973 8.812 1.00 90.50 94 MET A CA 1
ATOM 743 C C . MET A 1 94 ? -5.995 -0.337 8.147 1.00 90.50 94 MET A C 1
ATOM 745 O O . MET A 1 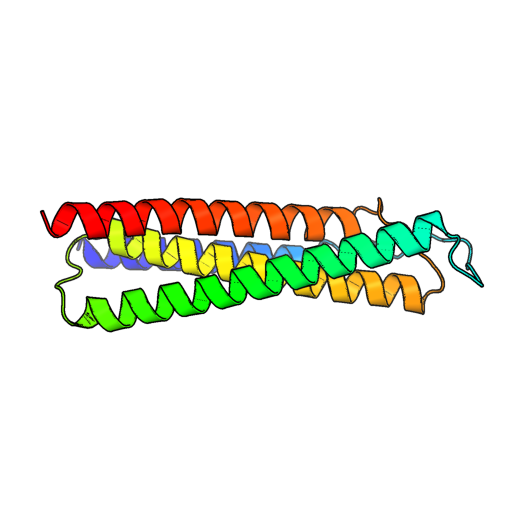94 ? -5.178 -0.305 7.236 1.00 90.50 94 MET A O 1
ATOM 749 N N . VAL A 1 95 ? -6.603 -1.463 8.541 1.00 91.12 95 VAL A N 1
ATOM 750 C CA . VAL A 1 95 ? -6.334 -2.776 7.930 1.00 91.12 95 VAL A CA 1
ATOM 751 C C . VAL A 1 95 ? -6.552 -2.720 6.423 1.00 91.12 95 VAL A C 1
ATOM 753 O O . VAL A 1 95 ? -5.665 -3.099 5.666 1.00 91.12 95 VAL A O 1
ATOM 756 N N . ALA A 1 96 ? -7.708 -2.216 5.989 1.00 90.31 96 ALA A N 1
ATOM 757 C CA . ALA A 1 96 ? -8.061 -2.128 4.580 1.00 90.31 96 ALA A CA 1
ATOM 758 C C . ALA A 1 96 ? -7.021 -1.346 3.767 1.00 90.31 96 ALA A C 1
ATOM 760 O O . ALA A 1 96 ? -6.490 -1.861 2.788 1.00 90.31 96 ALA A O 1
ATOM 761 N N . PHE A 1 97 ? -6.694 -0.124 4.186 1.00 92.25 97 PHE A N 1
ATOM 762 C CA . PHE A 1 97 ? -5.761 0.727 3.453 1.00 92.25 97 PHE A CA 1
ATOM 763 C C . PHE A 1 97 ? -4.319 0.212 3.510 1.00 92.25 97 PHE A C 1
ATOM 765 O O . PHE A 1 97 ? -3.596 0.309 2.522 1.00 92.25 97 PHE A O 1
ATOM 772 N N . THR A 1 98 ? -3.902 -0.402 4.621 1.00 93.88 98 THR A N 1
ATOM 773 C CA . THR A 1 98 ? -2.594 -1.062 4.704 1.00 93.88 98 THR A CA 1
ATOM 774 C C . THR A 1 98 ? -2.495 -2.241 3.738 1.00 93.88 98 THR A C 1
ATOM 776 O O . THR A 1 98 ? -1.493 -2.361 3.039 1.00 93.88 98 THR A O 1
ATOM 779 N N . VAL A 1 99 ? -3.527 -3.086 3.659 1.00 92.50 99 VAL A N 1
ATOM 780 C CA . VAL A 1 99 ? -3.547 -4.231 2.736 1.00 92.50 99 VAL A CA 1
ATOM 781 C C . VAL A 1 99 ? -3.548 -3.761 1.284 1.00 92.50 99 VAL A C 1
ATOM 783 O O . VAL A 1 99 ? -2.759 -4.268 0.498 1.00 92.50 99 VAL A O 1
ATOM 786 N N . LEU A 1 100 ? -4.352 -2.751 0.939 1.00 91.31 100 LEU A N 1
ATOM 787 C CA . LEU A 1 100 ? -4.357 -2.177 -0.411 1.00 91.31 100 LEU A CA 1
ATOM 788 C C . LEU A 1 100 ? -2.995 -1.594 -0.796 1.00 91.31 100 LEU A C 1
ATOM 790 O O . LEU A 1 100 ? -2.547 -1.784 -1.918 1.00 91.31 100 LEU A O 1
ATOM 794 N N . SER A 1 101 ? -2.320 -0.904 0.127 1.00 94.88 101 SER A N 1
ATOM 795 C CA . SER A 1 101 ? -0.958 -0.411 -0.108 1.00 94.88 101 SER A CA 1
ATOM 796 C C . SER A 1 101 ? -0.002 -1.554 -0.463 1.00 94.88 101 SER A C 1
ATOM 798 O O . SER A 1 101 ? 0.757 -1.460 -1.425 1.00 94.88 101 SER A O 1
ATOM 800 N N . ILE A 1 102 ? -0.062 -2.660 0.283 1.00 93.75 102 ILE A N 1
ATOM 801 C CA . ILE A 1 102 ? 0.772 -3.836 0.016 1.00 93.75 102 ILE A CA 1
ATOM 802 C C . ILE A 1 102 ? 0.442 -4.443 -1.353 1.00 93.75 102 ILE A C 1
ATOM 804 O O . ILE A 1 102 ? 1.353 -4.705 -2.134 1.00 93.75 102 ILE A O 1
ATOM 808 N N . ASP A 1 103 ? -0.845 -4.608 -1.652 1.00 92.31 103 ASP A N 1
ATOM 809 C CA . ASP A 1 103 ? -1.346 -5.172 -2.907 1.00 92.31 103 ASP A CA 1
ATOM 810 C C . ASP A 1 103 ? -0.874 -4.372 -4.132 1.00 92.31 103 ASP A C 1
ATOM 812 O O . ASP A 1 103 ? -0.225 -4.921 -5.020 1.00 92.31 103 ASP A O 1
ATOM 816 N N . TYR A 1 104 ? -1.059 -3.047 -4.132 1.00 91.69 104 TYR A N 1
ATOM 817 C CA . TYR A 1 104 ? -0.553 -2.190 -5.211 1.00 91.69 104 TYR A CA 1
ATOM 818 C C . TYR A 1 104 ? 0.975 -2.221 -5.339 1.00 91.69 104 TYR A C 1
ATOM 820 O O . TYR A 1 104 ? 1.496 -2.081 -6.445 1.00 91.69 104 TYR A O 1
ATOM 828 N N . GLY A 1 105 ? 1.699 -2.433 -4.236 1.00 92.62 105 GLY A N 1
ATOM 829 C CA . GLY A 1 105 ? 3.144 -2.650 -4.270 1.00 92.62 105 GLY A CA 1
ATOM 830 C C . GLY A 1 105 ? 3.537 -3.935 -5.000 1.00 92.62 105 GLY A C 1
ATOM 831 O O . GLY A 1 105 ? 4.504 -3.923 -5.760 1.00 92.62 105 GLY A O 1
ATOM 832 N N . PHE A 1 106 ? 2.781 -5.021 -4.818 1.00 91.50 106 PHE A N 1
ATOM 833 C CA . PHE A 1 106 ? 2.988 -6.267 -5.560 1.00 91.50 106 PHE A CA 1
ATOM 834 C C . PHE A 1 106 ? 2.617 -6.129 -7.037 1.00 91.50 106 PHE A C 1
ATOM 836 O O . PHE A 1 106 ? 3.422 -6.516 -7.879 1.00 91.50 106 PHE A O 1
ATOM 843 N N . ILE A 1 107 ? 1.475 -5.505 -7.349 1.00 89.94 107 ILE A N 1
ATOM 844 C CA . ILE A 1 107 ? 1.061 -5.224 -8.734 1.00 89.94 107 ILE A CA 1
ATOM 845 C C . ILE A 1 107 ? 2.145 -4.414 -9.455 1.00 89.94 107 ILE A C 1
ATOM 847 O O . ILE A 1 107 ? 2.531 -4.744 -10.572 1.00 89.94 107 ILE A O 1
ATOM 851 N N . LEU A 1 108 ? 2.699 -3.384 -8.806 1.00 91.69 108 LEU A N 1
ATOM 852 C CA . LEU A 1 108 ? 3.795 -2.596 -9.370 1.00 91.69 108 LEU A CA 1
ATOM 853 C C . LEU A 1 108 ? 5.019 -3.463 -9.709 1.00 91.69 108 LEU A C 1
ATOM 855 O O . LEU A 1 108 ? 5.597 -3.314 -10.782 1.00 91.69 108 LEU A O 1
ATOM 859 N N . LEU A 1 109 ? 5.434 -4.351 -8.801 1.00 91.31 109 LEU A N 1
ATOM 860 C CA . LEU A 1 109 ? 6.597 -5.222 -9.012 1.00 91.31 109 LEU A CA 1
ATOM 861 C C . LEU A 1 109 ? 6.364 -6.242 -10.132 1.00 91.31 109 LEU A C 1
ATOM 863 O O . LEU A 1 109 ? 7.283 -6.514 -10.907 1.00 91.31 109 LEU A O 1
ATOM 867 N N . GLU A 1 110 ? 5.150 -6.780 -10.231 1.00 90.06 110 GLU A N 1
ATOM 868 C CA . GLU A 1 110 ? 4.728 -7.654 -11.326 1.00 90.06 110 GLU A CA 1
ATOM 869 C C . GLU A 1 110 ? 4.812 -6.916 -12.665 1.00 90.06 110 GLU A C 1
ATOM 871 O O . GLU A 1 110 ? 5.514 -7.370 -13.565 1.00 90.06 110 GLU A O 1
ATOM 876 N N . LYS A 1 111 ? 4.220 -5.720 -12.770 1.00 86.75 111 LYS A N 1
ATOM 877 C CA . LYS A 1 111 ? 4.240 -4.920 -14.006 1.00 86.75 111 LYS A CA 1
ATOM 878 C C . LYS A 1 111 ? 5.627 -4.443 -14.411 1.00 86.75 111 LYS A C 1
ATOM 880 O O . LYS A 1 111 ? 5.955 -4.461 -15.595 1.00 86.75 111 LYS A O 1
ATOM 885 N N . LEU A 1 112 ? 6.474 -4.083 -13.448 1.00 89.19 112 LEU A N 1
ATOM 886 C CA . LEU A 1 112 ? 7.880 -3.781 -13.725 1.00 89.19 112 LEU A CA 1
ATOM 887 C C . LEU A 1 112 ? 8.611 -5.002 -14.292 1.00 89.19 112 LEU A C 1
ATOM 889 O O . LEU A 1 112 ? 9.417 -4.868 -15.207 1.00 89.19 112 LEU A O 1
ATOM 893 N N . THR A 1 113 ? 8.320 -6.191 -13.766 1.00 87.25 113 THR A N 1
ATOM 894 C CA . THR A 1 113 ? 8.920 -7.443 -14.238 1.00 87.25 113 THR A CA 1
ATOM 895 C C . THR A 1 113 ? 8.407 -7.814 -15.629 1.00 87.25 113 THR A C 1
ATOM 897 O O . THR A 1 113 ? 9.206 -8.214 -16.469 1.00 87.25 113 THR A O 1
ATOM 900 N N . GLU A 1 114 ? 7.111 -7.638 -15.902 1.00 85.62 114 GLU A N 1
ATOM 901 C CA . GLU A 1 114 ? 6.517 -7.838 -17.231 1.00 85.62 114 GLU A CA 1
ATOM 902 C C . GLU A 1 114 ? 7.136 -6.910 -18.282 1.00 85.62 114 GLU A C 1
ATOM 904 O O . GLU A 1 114 ? 7.484 -7.370 -19.366 1.00 85.62 114 GLU A O 1
ATOM 909 N N . GLN A 1 115 ? 7.303 -5.620 -17.972 1.00 85.38 115 GLN A N 1
ATOM 910 C CA . GLN A 1 115 ? 7.971 -4.675 -18.869 1.00 85.38 115 GLN A CA 1
ATOM 911 C C . GLN A 1 115 ? 9.395 -5.152 -19.191 1.00 85.38 115 GLN A C 1
ATOM 913 O O . GLN A 1 115 ? 9.734 -5.345 -20.359 1.00 85.38 115 GLN A O 1
ATOM 918 N N . LEU A 1 116 ? 10.193 -5.444 -18.158 1.00 85.06 116 LEU A N 1
ATOM 919 C CA . LEU A 1 116 ? 11.579 -5.886 -18.327 1.00 85.06 116 LEU A CA 1
ATOM 920 C C . LEU A 1 116 ? 11.696 -7.218 -19.083 1.00 85.06 116 LEU A C 1
ATOM 922 O O . LEU A 1 116 ? 12.610 -7.378 -19.886 1.00 85.06 116 LEU A O 1
ATOM 926 N N . ALA A 1 117 ? 10.779 -8.163 -18.854 1.00 83.50 117 ALA A N 1
ATOM 927 C CA . ALA A 1 117 ? 10.751 -9.448 -19.554 1.00 83.50 117 ALA A CA 1
ATOM 928 C C . ALA A 1 117 ? 10.415 -9.308 -21.047 1.00 83.50 117 ALA A C 1
ATOM 930 O O . ALA A 1 117 ? 10.833 -10.143 -21.844 1.00 83.50 117 ALA A O 1
ATOM 931 N N . ASN A 1 118 ? 9.685 -8.256 -21.420 1.00 81.81 118 ASN A N 1
ATOM 932 C CA . ASN A 1 118 ? 9.348 -7.928 -22.804 1.00 81.81 118 ASN A CA 1
ATOM 933 C C . ASN A 1 118 ? 10.339 -6.934 -23.438 1.00 81.81 118 ASN A C 1
ATOM 935 O O . ASN A 1 118 ? 10.014 -6.322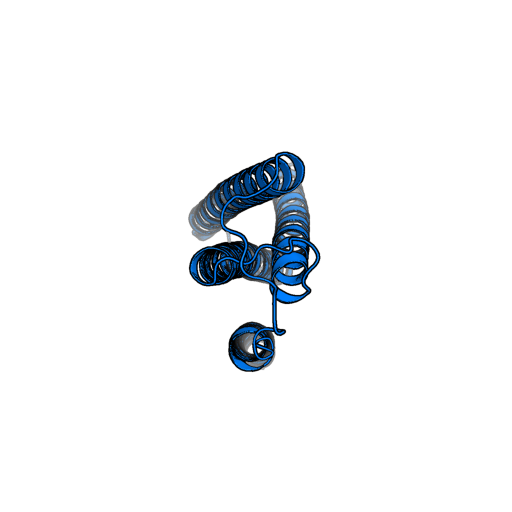 -24.453 1.00 81.81 118 ASN A O 1
ATOM 939 N N . GLU A 1 119 ? 11.519 -6.742 -22.833 1.00 81.44 119 GLU A N 1
ATOM 940 C CA . GLU A 1 119 ? 12.556 -5.808 -23.298 1.00 81.44 119 GLU A CA 1
ATOM 941 C C . GLU A 1 119 ? 12.039 -4.367 -23.460 1.00 81.44 119 GLU A C 1
ATOM 943 O O . GLU A 1 119 ? 12.538 -3.588 -24.266 1.00 81.44 119 GLU A O 1
ATOM 948 N N . HIS A 1 120 ? 11.034 -3.978 -22.677 1.00 81.50 120 HIS A N 1
ATOM 949 C CA . HIS A 1 120 ? 10.479 -2.634 -22.683 1.00 81.50 120 HIS A CA 1
ATOM 950 C C . HIS A 1 120 ? 10.588 -2.007 -21.295 1.00 81.50 120 HIS A C 1
ATOM 952 O O . HIS A 1 120 ? 10.526 -2.684 -20.277 1.00 81.50 120 HIS A O 1
ATOM 958 N N . PHE A 1 121 ? 10.736 -0.687 -21.221 1.00 83.38 121 PHE A N 1
ATOM 959 C CA . PHE A 1 121 ? 10.605 0.015 -19.951 1.00 83.38 121 PHE A CA 1
ATOM 960 C C . PHE A 1 121 ? 10.110 1.438 -20.162 1.00 83.38 121 PHE A C 1
ATOM 962 O O . PHE A 1 121 ? 10.806 2.284 -20.737 1.00 83.38 121 PHE A O 1
ATOM 969 N N . ASN A 1 122 ? 8.920 1.705 -19.632 1.00 84.00 122 ASN A N 1
ATOM 970 C CA . ASN A 1 122 ? 8.340 3.033 -19.590 1.00 84.00 122 ASN A CA 1
ATOM 971 C C . ASN A 1 122 ? 7.744 3.293 -18.195 1.00 84.00 122 ASN A C 1
ATOM 973 O O . ASN A 1 122 ? 6.650 2.810 -17.894 1.00 84.00 122 ASN A O 1
ATOM 977 N N . PRO A 1 123 ? 8.419 4.089 -17.344 1.00 79.62 123 PRO A N 1
ATOM 978 C CA . PRO A 1 123 ? 7.952 4.363 -15.985 1.00 79.62 123 PRO A CA 1
ATOM 979 C C . PRO A 1 123 ? 6.705 5.260 -15.952 1.00 79.62 123 PRO A C 1
ATOM 981 O O . PRO A 1 123 ? 6.022 5.338 -14.933 1.00 79.62 123 PRO A O 1
ATOM 984 N N . PHE A 1 124 ? 6.401 5.943 -17.058 1.00 80.94 124 PHE A N 1
ATOM 985 C CA . PHE A 1 124 ? 5.220 6.794 -17.190 1.00 80.94 124 PHE A CA 1
ATOM 986 C C . PHE A 1 124 ? 4.011 6.040 -17.735 1.00 80.94 124 PHE A C 1
ATOM 988 O O . PHE A 1 124 ? 2.925 6.616 -17.813 1.00 80.94 124 PHE A O 1
ATOM 995 N N . GLU A 1 125 ? 4.173 4.768 -18.106 1.00 82.38 125 GLU A N 1
ATOM 996 C CA . GLU A 1 125 ? 3.048 3.952 -18.532 1.00 82.38 125 GLU A CA 1
ATOM 997 C C . GLU A 1 125 ? 2.014 3.878 -17.405 1.00 82.38 125 GLU A C 1
ATOM 999 O O . GLU A 1 125 ? 2.352 3.776 -16.219 1.00 82.38 125 GLU A O 1
ATOM 1004 N N . LEU A 1 126 ? 0.731 3.961 -17.763 1.00 79.25 126 LEU A N 1
ATOM 1005 C CA . LEU A 1 126 ? -0.352 3.972 -16.781 1.00 79.25 126 LEU A CA 1
ATOM 1006 C C . LEU A 1 126 ? -0.314 2.715 -15.900 1.00 79.25 126 LEU A C 1
ATOM 1008 O O . LEU A 1 126 ? -0.538 2.807 -14.698 1.00 79.25 126 LEU A O 1
ATOM 1012 N N . MET A 1 127 ? 0.054 1.570 -16.483 1.00 80.38 127 MET A N 1
ATOM 1013 C CA . MET A 1 127 ? 0.223 0.283 -15.796 1.00 80.38 127 MET A CA 1
ATOM 1014 C C . MET A 1 127 ? 1.271 0.294 -14.682 1.00 80.38 127 MET A C 1
ATOM 1016 O O . MET A 1 127 ? 1.210 -0.529 -13.776 1.00 80.38 127 MET A O 1
ATOM 1020 N N . ILE A 1 128 ? 2.217 1.228 -14.731 1.00 85.75 128 ILE A N 1
ATOM 1021 C CA . ILE A 1 128 ? 3.311 1.355 -13.771 1.00 85.75 128 ILE A CA 1
ATOM 1022 C C . ILE A 1 128 ? 3.047 2.512 -12.806 1.00 85.75 128 ILE A C 1
ATOM 1024 O O . ILE A 1 128 ? 3.083 2.355 -11.583 1.00 85.75 128 ILE A O 1
ATOM 1028 N N . SER A 1 129 ? 2.720 3.679 -13.354 1.00 82.62 129 SER A N 1
ATOM 1029 C CA . SER A 1 129 ? 2.491 4.892 -12.572 1.00 82.62 129 SER A CA 1
ATOM 1030 C C . SER A 1 129 ? 1.249 4.793 -11.680 1.00 82.62 129 SER A C 1
ATOM 1032 O O . SER A 1 129 ? 1.279 5.254 -10.537 1.00 82.62 129 SER A O 1
ATOM 1034 N N . PHE A 1 130 ? 0.167 4.155 -12.143 1.00 85.50 130 PHE A N 1
ATOM 1035 C CA . PHE A 1 130 ? -1.068 4.044 -11.365 1.00 85.50 130 PHE A CA 1
ATOM 1036 C C . PHE A 1 130 ? -0.900 3.181 -10.103 1.00 85.50 130 PHE A C 1
ATOM 1038 O O . PHE A 1 130 ? -1.200 3.696 -9.019 1.00 85.50 130 PHE A O 1
ATOM 1045 N N . PRO A 1 131 ? -0.376 1.936 -10.163 1.00 88.94 131 PRO A N 1
ATOM 1046 C CA . PRO A 1 131 ? -0.107 1.157 -8.954 1.00 88.94 131 PRO A CA 1
ATOM 1047 C C . PRO A 1 131 ? 0.838 1.868 -7.984 1.00 88.94 131 PRO A C 1
ATOM 1049 O O . PRO A 1 131 ? 0.584 1.873 -6.783 1.00 88.94 131 PRO A O 1
ATOM 1052 N N . GLN A 1 132 ? 1.876 2.544 -8.483 1.00 88.38 132 GLN A N 1
ATOM 1053 C CA . GLN A 1 132 ? 2.805 3.298 -7.639 1.00 88.38 132 GLN A CA 1
ATOM 1054 C C . GLN A 1 132 ? 2.110 4.442 -6.877 1.00 88.38 132 GLN A C 1
ATOM 1056 O O . GLN A 1 132 ? 2.303 4.599 -5.667 1.00 88.38 132 GLN A O 1
ATOM 1061 N N . ILE A 1 133 ? 1.274 5.230 -7.563 1.00 87.69 133 ILE A N 1
ATOM 1062 C CA . ILE A 1 133 ? 0.493 6.311 -6.944 1.00 87.69 133 ILE A CA 1
ATOM 1063 C C . ILE A 1 133 ? -0.494 5.734 -5.927 1.00 87.69 133 ILE A C 1
ATOM 1065 O O . ILE A 1 133 ? -0.605 6.248 -4.812 1.00 87.69 133 ILE A O 1
ATOM 1069 N N . MET A 1 134 ? -1.193 4.655 -6.280 1.00 90.19 134 MET A N 1
ATOM 1070 C CA . MET A 1 134 ? -2.179 4.037 -5.397 1.00 90.19 134 MET A CA 1
ATOM 1071 C C . MET A 1 134 ? -1.533 3.422 -4.157 1.00 90.19 134 MET A C 1
ATOM 1073 O O . MET A 1 134 ? -2.027 3.658 -3.057 1.00 90.19 134 MET A O 1
ATOM 1077 N N . GLN A 1 135 ? -0.394 2.736 -4.285 1.00 94.00 135 GLN A N 1
ATOM 1078 C CA . GLN A 1 135 ? 0.394 2.251 -3.148 1.00 94.00 135 GLN A CA 1
ATOM 1079 C C . GLN A 1 135 ? 0.678 3.389 -2.157 1.00 94.00 135 GLN A C 1
ATOM 1081 O O . GLN A 1 135 ? 0.388 3.278 -0.964 1.00 94.00 135 GLN A O 1
ATOM 1086 N N . PHE A 1 136 ? 1.183 4.519 -2.658 1.00 90.06 136 PHE A N 1
ATOM 1087 C CA . PHE A 1 136 ? 1.498 5.680 -1.831 1.00 90.06 136 PHE A CA 1
ATOM 1088 C C . PHE A 1 136 ? 0.260 6.293 -1.156 1.00 90.06 136 PHE A C 1
ATOM 1090 O O . PHE A 1 136 ? 0.270 6.541 0.052 1.00 90.06 136 PHE A O 1
ATOM 1097 N N . VAL A 1 137 ? -0.824 6.513 -1.907 1.00 90.44 137 VAL A N 1
ATOM 1098 C CA . VAL A 1 137 ? -2.067 7.095 -1.375 1.00 90.44 137 VAL A CA 1
ATOM 1099 C C . VAL A 1 137 ? -2.679 6.193 -0.304 1.00 90.44 137 VAL A C 1
ATOM 1101 O O . VAL A 1 137 ? -3.044 6.676 0.768 1.00 90.44 137 VAL A O 1
ATOM 1104 N N . MET A 1 138 ? -2.754 4.884 -0.553 1.00 93.44 138 MET A N 1
ATOM 1105 C CA . MET A 1 138 ? -3.306 3.927 0.408 1.00 93.44 138 MET A CA 1
ATOM 1106 C C . MET A 1 138 ? -2.457 3.876 1.683 1.00 93.44 138 MET A C 1
ATOM 1108 O O . MET A 1 138 ? -3.009 3.902 2.785 1.00 93.44 138 MET A O 1
ATOM 1112 N N . PHE A 1 139 ? -1.126 3.909 1.557 1.00 93.00 139 PHE A N 1
ATOM 1113 C CA . PHE A 1 139 ? -0.232 4.005 2.710 1.00 93.00 139 PHE A CA 1
ATOM 1114 C C . PHE A 1 139 ? -0.480 5.276 3.536 1.00 93.00 139 PHE A C 1
ATOM 1116 O O . PHE A 1 139 ? -0.654 5.194 4.754 1.00 93.00 139 PHE A O 1
ATOM 1123 N N . LEU A 1 140 ? -0.546 6.448 2.894 1.00 91.94 140 LEU A N 1
ATOM 1124 C CA . LEU A 1 140 ? -0.795 7.716 3.585 1.00 91.94 140 LEU A CA 1
ATOM 1125 C C . LEU A 1 140 ? -2.133 7.720 4.323 1.00 91.94 140 LEU A C 1
ATOM 1127 O O . LEU A 1 140 ? -2.207 8.156 5.473 1.00 91.94 140 LEU A O 1
ATOM 1131 N N . VAL A 1 141 ? -3.193 7.217 3.691 1.00 90.62 141 VAL A N 1
ATOM 1132 C CA . VAL A 1 141 ? -4.511 7.136 4.327 1.00 90.62 141 VAL A CA 1
ATOM 1133 C C . VAL A 1 141 ? -4.460 6.200 5.537 1.00 90.62 141 VAL A C 1
ATOM 1135 O O . VAL A 1 141 ? -4.949 6.567 6.609 1.00 90.62 141 VAL A O 1
ATOM 1138 N N . ALA A 1 142 ? -3.812 5.036 5.419 1.00 92.75 142 ALA A N 1
ATOM 1139 C CA . ALA A 1 142 ? -3.614 4.128 6.548 1.00 92.75 142 ALA A CA 1
ATOM 1140 C C . ALA A 1 142 ? -2.857 4.809 7.704 1.00 92.75 142 ALA A C 1
ATOM 1142 O O . ALA A 1 142 ? -3.260 4.697 8.868 1.00 92.75 142 ALA A O 1
ATOM 1143 N N . LEU A 1 143 ? -1.813 5.580 7.383 1.00 91.62 143 LEU A N 1
ATOM 1144 C CA . LEU A 1 143 ? -1.028 6.331 8.357 1.00 91.62 143 LEU A CA 1
ATOM 1145 C C . LEU A 1 143 ? -1.878 7.391 9.077 1.00 91.62 143 LEU A C 1
ATOM 1147 O O . LEU A 1 143 ? -1.832 7.473 10.305 1.00 91.62 143 LEU A O 1
ATOM 1151 N N . LEU A 1 144 ? -2.718 8.143 8.361 1.00 90.69 144 LEU A N 1
ATOM 1152 C CA . LEU A 1 144 ? -3.620 9.137 8.958 1.00 90.69 144 LEU A CA 1
ATOM 1153 C C . LEU A 1 144 ? -4.605 8.508 9.952 1.00 90.69 144 LEU A C 1
ATOM 1155 O O . LEU A 1 144 ? -4.801 9.031 11.055 1.00 90.69 144 LEU A O 1
ATOM 1159 N N . PHE A 1 145 ? -5.206 7.368 9.598 1.00 88.62 145 PHE A N 1
ATOM 1160 C CA . PHE A 1 145 ? -6.083 6.653 10.526 1.00 88.62 145 PHE A CA 1
ATOM 1161 C C . PHE A 1 145 ? -5.315 6.114 11.737 1.00 88.62 145 PHE A C 1
ATOM 1163 O O . PHE A 1 145 ? -5.828 6.189 12.855 1.00 88.62 145 PHE A O 1
ATOM 1170 N N . SER A 1 146 ? -4.076 5.655 11.544 1.00 88.19 146 SER A N 1
ATOM 1171 C CA . SER A 1 146 ? -3.228 5.178 12.638 1.00 88.19 146 SER A CA 1
ATOM 1172 C C . SER A 1 146 ? -2.830 6.276 13.619 1.00 88.19 146 SER A C 1
ATOM 1174 O O . SER A 1 146 ? -2.957 6.085 14.828 1.00 88.19 146 SER A O 1
ATOM 1176 N N . ALA A 1 147 ? -2.460 7.458 13.121 1.00 86.38 147 ALA A N 1
ATOM 1177 C CA . ALA A 1 147 ? -2.147 8.616 13.947 1.00 86.38 147 ALA A CA 1
ATOM 1178 C C . ALA A 1 147 ? -3.372 9.052 14.760 1.00 86.38 147 ALA A C 1
ATOM 1180 O O . ALA A 1 147 ? -3.281 9.284 15.966 1.00 86.38 147 ALA A O 1
ATOM 1181 N N . ARG A 1 148 ? -4.552 9.083 14.127 1.00 86.19 148 ARG A N 1
ATOM 1182 C CA . ARG A 1 148 ? -5.810 9.407 14.809 1.00 86.19 148 ARG A CA 1
ATOM 1183 C C . ARG A 1 148 ? -6.147 8.402 15.912 1.00 86.19 148 ARG A C 1
ATOM 1185 O O . ARG A 1 148 ? -6.571 8.812 16.993 1.00 86.19 148 ARG A O 1
ATOM 1192 N N . LEU A 1 149 ? -5.962 7.108 15.651 1.00 84.44 149 LEU A N 1
ATOM 1193 C CA . LEU A 1 149 ? -6.179 6.055 16.641 1.00 84.44 149 LEU A CA 1
ATOM 1194 C C . LEU A 1 149 ? -5.200 6.193 17.813 1.00 84.44 149 LEU A C 1
ATOM 1196 O O . LEU A 1 149 ? -5.615 6.139 18.968 1.00 84.44 149 LEU A O 1
ATOM 1200 N N . PHE A 1 150 ? -3.922 6.431 17.523 1.00 83.88 150 PHE A N 1
ATOM 1201 C CA . PHE A 1 150 ? -2.885 6.626 18.532 1.00 83.88 150 PHE A CA 1
ATOM 1202 C C . PHE A 1 150 ? -3.190 7.814 19.456 1.00 83.88 150 PHE A C 1
ATOM 1204 O O . PHE A 1 150 ? -3.181 7.654 20.676 1.00 83.88 150 PHE A O 1
ATOM 1211 N N . ILE A 1 151 ? -3.566 8.970 18.894 1.00 83.44 151 ILE A N 1
ATOM 1212 C CA . ILE A 1 151 ? -3.988 10.153 19.666 1.00 83.44 151 ILE A CA 1
ATOM 1213 C C . ILE A 1 151 ? -5.205 9.829 20.539 1.00 83.44 151 ILE A C 1
ATOM 1215 O O . ILE A 1 151 ? -5.238 10.182 21.717 1.00 83.44 151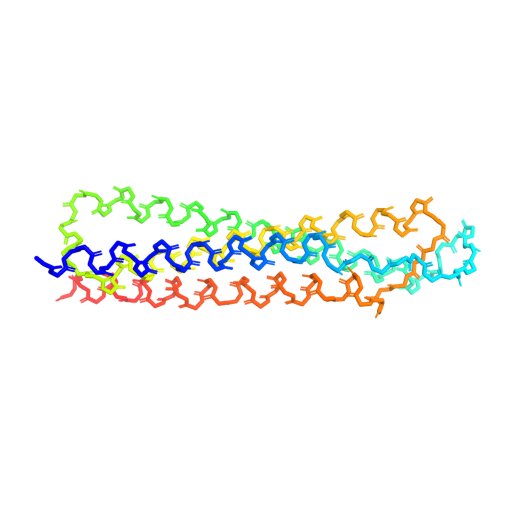 ILE A O 1
ATOM 1219 N N . SER A 1 152 ? -6.197 9.121 19.989 1.00 78.06 152 SER A N 1
ATOM 1220 C CA . SER A 1 152 ? -7.376 8.716 20.758 1.00 78.06 152 SER A CA 1
ATOM 1221 C C . SER A 1 152 ? -6.994 7.846 21.955 1.00 78.06 152 SER A C 1
ATOM 1223 O O . SER A 1 152 ? -7.530 8.044 23.041 1.00 78.06 152 SER A O 1
ATOM 1225 N N . ILE A 1 153 ? -6.070 6.898 21.779 1.00 76.81 153 ILE A N 1
ATOM 1226 C CA . ILE A 1 153 ? -5.605 6.014 22.855 1.00 76.81 153 ILE A CA 1
ATOM 1227 C C . ILE A 1 153 ? -4.877 6.810 23.943 1.00 76.81 153 ILE A C 1
ATOM 1229 O O . ILE A 1 153 ? -5.131 6.575 25.123 1.00 76.81 153 ILE A O 1
ATOM 1233 N N . LEU A 1 154 ? -4.005 7.753 23.566 1.00 78.56 154 LEU A N 1
ATOM 1234 C CA . LEU A 1 154 ? -3.287 8.603 24.521 1.00 78.56 154 LEU A CA 1
ATOM 1235 C C . LEU A 1 154 ? -4.246 9.451 25.363 1.00 78.56 154 LEU A C 1
ATOM 1237 O O . LEU A 1 154 ? -4.134 9.463 26.585 1.00 78.56 154 LEU A O 1
ATOM 1241 N N . ASN A 1 155 ? -5.237 10.076 24.727 1.00 75.94 155 ASN A N 1
ATOM 1242 C CA . ASN A 1 155 ? -6.209 10.928 25.415 1.00 75.94 155 ASN A CA 1
ATOM 1243 C C . ASN A 1 155 ? -7.150 10.153 26.347 1.00 75.94 155 ASN A C 1
ATOM 1245 O O . ASN A 1 155 ? -7.744 10.751 27.230 1.00 75.94 155 ASN A O 1
ATOM 1249 N N . THR A 1 156 ? -7.304 8.837 26.163 1.00 67.31 156 THR A N 1
ATOM 1250 C CA . THR A 1 156 ? -8.158 8.008 27.037 1.00 67.31 156 THR A CA 1
ATOM 1251 C C . THR A 1 156 ? -7.436 7.591 28.329 1.00 67.31 156 THR A C 1
ATOM 1253 O O . THR A 1 156 ? -8.057 7.030 29.224 1.00 67.31 156 THR A O 1
ATOM 1256 N N . LYS A 1 157 ? -6.117 7.812 28.422 1.00 55.47 157 LYS A N 1
ATOM 1257 C CA . LYS A 1 157 ? -5.301 7.487 29.605 1.00 55.47 157 LYS A CA 1
ATOM 1258 C C . LYS A 1 157 ? -5.002 8.696 30.507 1.00 55.47 157 LYS A C 1
ATOM 1260 O O . LYS A 1 157 ? -4.333 8.503 31.520 1.00 55.47 157 LYS A O 1
ATOM 1265 N N . SER A 1 158 ? -5.451 9.897 30.130 1.00 45.19 158 SER A N 1
ATOM 1266 C CA . SER A 1 158 ? -5.417 11.117 30.954 1.00 45.19 158 SER A CA 1
ATOM 1267 C C . SER A 1 158 ? -6.748 11.327 31.659 1.00 45.19 158 SER A C 1
ATOM 1269 O O . SER A 1 158 ? -6.714 12.059 32.670 1.00 45.19 158 SER A O 1
#

Secondary structure (DSSP, 8-state):
-HHHHHHHHHHHHHHHHHHHHHHHHHHS-PPPP-PPP-SS--HHHHHHHHHHHHHHHHHHHHHHHHHHHHHHHHHHHTTS----HHHHHHHHHHHHHHHHHHHHHHHHHHHHHHHHHTT---TTSHHHHHHHHHHHHHHHHHHHHHHHHHHHHHHTT-

Radius of gyration: 19.49 Å; chains: 1; bounding box: 53×21×60 Å

Foldseek 3Di:
DVVVVVVVVLVVVVVVLVVVLVCCVPPVDDPDDPADFAPDDDPVLVVLLVVLLVLLVVLLVLLVVLVVVLVVVCVVCVPPPPVPPVLVVLSSLLNSLSVLLNSLSVQLVVVQVVQVVRNHTDCPPCSNVVSSVSSVVSSVSSVVSVVVSVVVVVVVVD

pLDDT: mean 79.27, std 13.69, range [45.19, 96.19]

Sequence (158 aa):
MIAKTYQRRATLIFTLLAGVVLYNHFFFNPPPEPSIPIEELNSLQKGALDGMQAMSKLLLTLSTALFGFIGLVVFKQSNFELSNYRVKLQILLMVAFTVLSIDYGFILLEKLTEQLANEHFNPFELMISFPQIMQFVMFLVALLFSARLFISILNTKS